Protein AF-A0A497QNX0-F1 (afdb_monomer_lite)

Structure (mmCIF, N/CA/C/O backbone):
data_AF-A0A497QNX0-F1
#
_entry.id   AF-A0A497QNX0-F1
#
loop_
_atom_site.group_PDB
_atom_site.id
_atom_site.type_symbol
_atom_site.label_atom_id
_atom_site.label_alt_id
_atom_site.label_comp_id
_atom_site.label_asym_id
_atom_site.label_entity_id
_atom_site.label_seq_id
_atom_site.pdbx_PDB_ins_code
_atom_site.Cartn_x
_atom_site.Cartn_y
_atom_site.Cartn_z
_atom_site.occupancy
_atom_site.B_iso_or_equiv
_atom_site.auth_seq_id
_atom_site.auth_comp_id
_atom_site.auth_asym_id
_atom_site.auth_atom_id
_atom_site.pdbx_PDB_model_num
ATOM 1 N N . MET A 1 1 ? -17.143 20.396 -2.659 1.00 35.12 1 MET A N 1
ATOM 2 C CA . MET A 1 1 ? -16.815 19.750 -3.954 1.00 35.12 1 MET A CA 1
ATOM 3 C C . MET A 1 1 ? -15.924 18.538 -3.700 1.00 35.12 1 MET A C 1
ATOM 5 O O . MET A 1 1 ? -14.771 18.716 -3.325 1.00 35.12 1 MET A O 1
ATOM 9 N N . GLN A 1 2 ? -16.443 17.313 -3.842 1.00 30.77 2 GLN A N 1
ATOM 10 C CA . GLN A 1 2 ? -15.620 16.098 -3.787 1.00 30.77 2 GLN A CA 1
ATOM 11 C C . GLN A 1 2 ? -14.741 16.042 -5.042 1.00 30.77 2 GLN A C 1
ATOM 13 O O . GLN A 1 2 ? -15.253 15.947 -6.158 1.00 30.77 2 GLN A O 1
A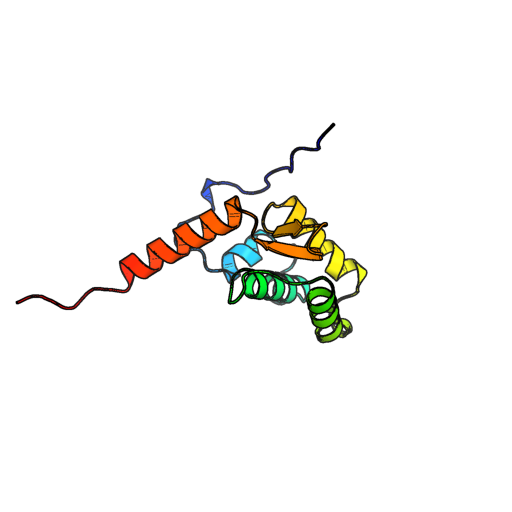TOM 18 N N . LYS A 1 3 ? -13.417 16.128 -4.876 1.00 32.00 3 LYS A N 1
ATOM 19 C CA . LYS A 1 3 ? -12.472 15.845 -5.962 1.00 32.00 3 LYS A CA 1
ATOM 20 C C . LYS A 1 3 ? -12.626 14.368 -6.323 1.00 32.00 3 LYS A C 1
ATOM 22 O O . LYS A 1 3 ? -12.179 13.509 -5.569 1.00 32.00 3 LYS A O 1
ATOM 27 N N . LYS A 1 4 ? -13.277 14.074 -7.455 1.00 34.53 4 LYS A N 1
ATOM 28 C CA . LYS A 1 4 ? -13.247 12.735 -8.055 1.00 34.53 4 LYS A CA 1
ATOM 29 C C . LYS A 1 4 ? -11.778 12.353 -8.233 1.00 34.53 4 LYS A C 1
ATOM 31 O O . LYS A 1 4 ? -11.032 13.078 -8.891 1.00 34.53 4 LYS A O 1
ATOM 36 N N . ALA A 1 5 ? -11.367 11.255 -7.604 1.00 35.53 5 ALA A N 1
ATOM 37 C CA . ALA A 1 5 ? -10.057 10.667 -7.823 1.00 35.53 5 ALA A CA 1
ATOM 38 C C . ALA A 1 5 ? -9.871 10.468 -9.332 1.00 35.53 5 ALA A C 1
ATOM 40 O O . ALA A 1 5 ? -10.702 9.835 -9.987 1.00 35.53 5 ALA A O 1
ATOM 41 N N . LYS A 1 6 ? -8.822 11.067 -9.903 1.00 36.31 6 LYS A N 1
ATOM 42 C CA . LYS A 1 6 ? -8.461 10.836 -11.299 1.00 36.31 6 LYS A CA 1
ATOM 43 C C . LYS A 1 6 ? -7.980 9.392 -11.360 1.00 36.31 6 LYS A C 1
ATOM 45 O O . LYS A 1 6 ? -6.893 9.089 -10.883 1.00 36.31 6 LYS A O 1
ATOM 50 N N . ILE A 1 7 ? -8.820 8.492 -11.857 1.00 39.56 7 ILE A N 1
ATOM 51 C CA . ILE A 1 7 ? -8.434 7.102 -12.096 1.00 39.56 7 ILE A CA 1
ATOM 52 C C . ILE A 1 7 ? -7.356 7.152 -13.188 1.00 39.56 7 ILE A C 1
ATOM 54 O O . ILE A 1 7 ? -7.647 7.467 -14.335 1.00 39.56 7 ILE A O 1
ATOM 58 N N . VAL A 1 8 ? -6.092 6.932 -12.807 1.00 39.62 8 VAL A N 1
ATOM 59 C CA . VAL A 1 8 ? -4.916 6.937 -13.710 1.00 39.62 8 VAL A CA 1
ATOM 60 C C . VAL A 1 8 ? -4.698 5.552 -14.347 1.00 39.62 8 VAL A C 1
ATOM 62 O O . VAL A 1 8 ? -3.671 5.294 -14.960 1.00 39.62 8 VAL A O 1
ATOM 65 N N . PHE A 1 9 ? -5.650 4.630 -14.210 1.00 40.91 9 PHE A N 1
ATOM 66 C CA . PHE A 1 9 ? -5.528 3.289 -14.777 1.00 40.91 9 PHE A CA 1
ATOM 67 C C . PHE A 1 9 ? -6.125 3.260 -16.178 1.00 40.91 9 PHE A C 1
ATOM 69 O O . PHE A 1 9 ? -7.329 3.451 -16.339 1.00 40.91 9 PHE A O 1
ATOM 76 N N . GLN A 1 10 ? -5.285 3.005 -17.183 1.00 39.47 10 GLN A N 1
ATOM 77 C CA . GLN A 1 10 ? -5.762 2.505 -18.469 1.00 39.47 10 GLN A CA 1
ATOM 78 C C . GLN A 1 10 ? -6.343 1.115 -18.204 1.00 39.47 10 GLN A C 1
ATOM 80 O O . GLN A 1 10 ? -5.605 0.180 -17.899 1.00 39.47 10 GLN A O 1
ATOM 85 N N . TYR A 1 11 ? -7.670 1.012 -18.231 1.00 39.31 11 TYR A N 1
ATOM 86 C CA . TYR A 1 11 ? -8.411 -0.221 -17.950 1.00 39.31 11 TYR A CA 1
ATOM 87 C C . TYR A 1 11 ? -7.908 -1.394 -18.815 1.00 39.31 11 TYR A C 1
ATOM 89 O O . TYR A 1 11 ? -7.809 -2.518 -18.333 1.00 39.31 11 TYR A O 1
ATOM 97 N N . ASP A 1 12 ? -7.462 -1.089 -20.036 1.00 38.91 12 ASP A N 1
ATOM 98 C CA . ASP A 1 12 ? -6.959 -2.044 -21.030 1.00 38.91 12 ASP A CA 1
ATOM 99 C C . ASP A 1 12 ? -5.600 -2.676 -20.672 1.00 38.91 12 ASP A C 1
ATOM 101 O O . ASP A 1 12 ? -5.226 -3.707 -21.229 1.00 38.91 12 ASP A O 1
ATOM 105 N N . ALA A 1 13 ? -4.851 -2.090 -19.730 1.00 40.91 13 ALA A N 1
ATOM 106 C CA . ALA A 1 13 ? -3.569 -2.627 -19.270 1.00 40.91 13 ALA A CA 1
ATOM 107 C C . ALA A 1 13 ? -3.722 -3.674 -18.151 1.00 40.91 13 ALA A C 1
ATOM 109 O O . ALA A 1 13 ? -2.748 -4.339 -17.800 1.00 40.91 13 ALA A O 1
ATOM 110 N N . ILE A 1 14 ? -4.920 -3.825 -17.575 1.00 42.56 14 ILE A N 1
ATOM 111 C CA . ILE A 1 14 ? -5.180 -4.745 -16.465 1.00 42.56 14 ILE A CA 1
ATOM 112 C C . ILE A 1 14 ? -5.628 -6.089 -17.036 1.00 42.56 14 ILE A C 1
ATOM 114 O O . ILE A 1 14 ? -6.815 -6.338 -17.242 1.00 42.56 14 ILE A O 1
ATOM 118 N N . ARG A 1 15 ? -4.660 -6.968 -17.291 1.00 46.75 15 ARG A N 1
ATOM 119 C CA . ARG A 1 15 ? -4.930 -8.371 -17.617 1.00 46.75 15 ARG A CA 1
ATOM 120 C C . ARG A 1 15 ? -5.213 -9.171 -16.348 1.00 46.75 15 ARG A C 1
ATOM 122 O O . ARG A 1 15 ? -4.785 -8.790 -15.257 1.00 46.75 15 ARG A O 1
ATOM 129 N N . SER A 1 16 ? -5.947 -10.275 -16.492 1.00 44.12 16 SER A N 1
ATOM 130 C CA . SER A 1 16 ? -6.382 -11.120 -15.375 1.00 44.12 16 SER A CA 1
ATOM 131 C C . SER A 1 16 ? -5.244 -11.894 -14.676 1.00 44.12 16 SER A C 1
ATOM 133 O O . SER A 1 16 ? -5.496 -12.626 -13.723 1.00 44.12 16 SER A O 1
ATOM 135 N N . ASP A 1 17 ? -4.007 -11.748 -15.145 1.00 52.31 17 ASP A N 1
ATOM 136 C CA . ASP A 1 17 ? -2.807 -12.480 -14.736 1.00 52.31 17 ASP A CA 1
ATOM 137 C C . ASP A 1 17 ? -1.724 -11.591 -14.096 1.00 52.31 17 ASP A C 1
ATOM 139 O O . ASP A 1 17 ? -0.647 -12.088 -13.766 1.00 52.31 17 ASP A O 1
ATOM 143 N N . LEU A 1 18 ? -1.994 -10.295 -13.882 1.00 54.66 18 LEU A N 1
ATOM 144 C CA . LEU A 1 18 ? -0.992 -9.385 -13.327 1.00 54.66 18 LEU A CA 1
ATOM 145 C C . LEU A 1 18 ? -0.618 -9.756 -11.889 1.00 54.66 18 LEU A C 1
ATOM 147 O O . LEU A 1 18 ? -1.433 -9.689 -10.960 1.00 54.66 18 LEU A O 1
ATOM 151 N N . LYS A 1 19 ? 0.663 -10.064 -11.689 1.00 69.75 19 LYS A N 1
ATOM 152 C CA . LYS A 1 19 ? 1.258 -10.271 -10.370 1.00 69.75 19 LYS A CA 1
ATOM 153 C C . LYS A 1 19 ? 1.326 -8.948 -9.608 1.00 69.75 19 LYS A C 1
ATOM 155 O O . LYS A 1 19 ? 1.369 -7.864 -10.193 1.00 69.75 19 LYS A O 1
ATOM 160 N N . LEU A 1 20 ? 1.378 -9.018 -8.278 1.00 72.81 20 LEU A N 1
ATOM 161 C CA . LEU A 1 20 ? 1.443 -7.824 -7.429 1.00 72.81 20 LEU A CA 1
ATOM 162 C C . LEU A 1 20 ? 2.639 -6.926 -7.792 1.00 72.81 20 LEU A C 1
ATOM 164 O O . LEU A 1 20 ? 2.527 -5.706 -7.775 1.00 72.81 20 LEU A O 1
ATOM 168 N N . GLU A 1 21 ? 3.766 -7.527 -8.159 1.00 73.31 21 GLU A N 1
ATOM 169 C CA . GLU A 1 21 ? 4.972 -6.863 -8.650 1.00 73.31 21 GLU A CA 1
ATOM 170 C C . GLU A 1 21 ? 4.699 -6.029 -9.915 1.00 73.31 21 GLU A C 1
ATOM 172 O O . GLU A 1 21 ? 5.191 -4.910 -10.052 1.00 73.31 21 GLU A O 1
ATOM 177 N N . GLU A 1 22 ? 3.876 -6.540 -10.828 1.00 69.31 22 GLU A N 1
ATOM 178 C CA . GLU A 1 22 ? 3.517 -5.859 -12.073 1.00 69.31 22 GLU A CA 1
ATOM 179 C C . GLU A 1 22 ? 2.535 -4.718 -11.811 1.00 69.31 22 GLU A C 1
ATOM 181 O O . GLU A 1 22 ? 2.707 -3.625 -12.345 1.00 69.31 22 GLU A O 1
ATOM 186 N N . ILE A 1 23 ? 1.577 -4.921 -10.900 1.00 72.44 23 ILE A N 1
ATOM 187 C CA . ILE A 1 23 ? 0.695 -3.849 -10.418 1.00 72.44 23 ILE A CA 1
ATOM 188 C C . ILE A 1 23 ? 1.527 -2.725 -9.794 1.00 72.44 23 ILE A C 1
ATOM 190 O O . ILE A 1 23 ? 1.290 -1.557 -10.093 1.00 72.44 23 ILE A O 1
ATOM 194 N N . VAL A 1 24 ? 2.511 -3.062 -8.951 1.00 75.75 24 VAL A N 1
ATOM 195 C CA . VAL A 1 24 ? 3.396 -2.079 -8.311 1.00 75.75 24 VAL A CA 1
ATOM 196 C C . VAL A 1 24 ? 4.213 -1.326 -9.357 1.00 75.75 24 VAL A C 1
ATOM 198 O O . VAL A 1 24 ? 4.258 -0.099 -9.295 1.00 75.75 24 VAL A O 1
ATOM 201 N N . ALA A 1 25 ? 4.777 -2.024 -10.347 1.00 72.50 25 ALA A N 1
ATOM 202 C CA . ALA A 1 25 ? 5.553 -1.409 -11.425 1.00 72.50 25 ALA A CA 1
ATOM 203 C C . ALA A 1 25 ? 4.753 -0.365 -12.226 1.00 72.50 25 ALA A C 1
ATOM 205 O O . ALA A 1 25 ? 5.334 0.593 -12.726 1.00 72.50 25 ALA A O 1
ATOM 206 N N . LEU A 1 26 ? 3.427 -0.515 -12.318 1.00 68.62 26 LEU A N 1
ATOM 207 C CA . LEU A 1 26 ? 2.542 0.434 -13.004 1.00 68.62 26 LEU A CA 1
ATOM 208 C C . LEU A 1 26 ? 2.196 1.680 -12.166 1.00 68.62 26 LEU A C 1
ATOM 210 O O . LEU A 1 26 ? 1.738 2.687 -12.711 1.00 68.62 26 LEU A O 1
ATOM 214 N N . ILE A 1 27 ? 2.359 1.631 -10.839 1.00 69.44 27 ILE A N 1
ATOM 215 C CA . ILE A 1 27 ? 1.894 2.693 -9.925 1.00 69.44 27 ILE A CA 1
ATOM 216 C C . ILE A 1 27 ? 3.011 3.410 -9.173 1.00 69.44 27 ILE A C 1
ATOM 218 O O . ILE A 1 27 ? 2.807 4.560 -8.763 1.00 69.44 27 ILE A O 1
ATOM 222 N N . SER A 1 28 ? 4.154 2.756 -8.964 1.00 70.50 28 SER A N 1
ATOM 223 C CA . SER A 1 28 ? 5.336 3.373 -8.371 1.00 70.50 28 SER A CA 1
ATOM 224 C C . SER A 1 28 ? 5.975 4.329 -9.371 1.00 70.50 28 SER A C 1
ATOM 226 O O . SER A 1 28 ? 6.025 4.041 -10.562 1.00 70.50 28 SER A O 1
ATOM 228 N N . THR A 1 29 ? 6.495 5.464 -8.902 1.00 66.31 29 THR A N 1
ATOM 229 C CA . THR A 1 29 ? 7.190 6.414 -9.790 1.00 66.31 29 THR A CA 1
ATOM 230 C C . THR A 1 29 ? 8.672 6.090 -9.979 1.00 66.31 29 THR A C 1
ATOM 232 O O . THR A 1 29 ? 9.351 6.813 -10.698 1.00 66.31 29 THR A O 1
ATOM 235 N N . GLY A 1 30 ? 9.184 5.050 -9.315 1.00 65.00 30 GLY A N 1
ATOM 236 C CA . GLY A 1 30 ? 10.569 4.592 -9.425 1.00 65.00 30 GLY A CA 1
ATOM 237 C C . GLY A 1 30 ? 10.695 3.252 -10.146 1.00 65.00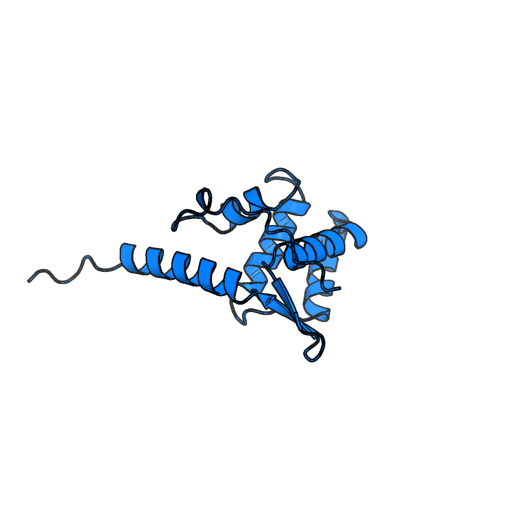 30 GLY A C 1
ATOM 238 O O . GLY A 1 30 ? 9.702 2.556 -10.365 1.00 65.00 30 GLY A O 1
ATOM 239 N N . ASP A 1 31 ? 11.932 2.889 -10.488 1.00 77.00 31 ASP A N 1
ATOM 240 C CA . ASP A 1 31 ? 12.259 1.568 -11.029 1.00 77.00 31 ASP A CA 1
ATOM 241 C C . ASP A 1 31 ? 12.053 0.449 -9.986 1.00 77.00 31 ASP A C 1
ATOM 243 O O . ASP A 1 31 ? 11.824 0.705 -8.797 1.00 77.00 31 ASP A O 1
ATOM 247 N N . ARG A 1 32 ? 12.166 -0.812 -10.425 1.00 77.50 32 ARG A N 1
ATOM 248 C CA . ARG A 1 32 ? 11.985 -1.999 -9.567 1.00 77.50 32 ARG A CA 1
ATOM 249 C C . ARG A 1 32 ? 13.009 -2.120 -8.429 1.00 77.50 32 ARG A C 1
ATOM 251 O O . ARG A 1 32 ? 12.766 -2.871 -7.489 1.00 77.50 32 ARG A O 1
ATOM 258 N N . ASN A 1 33 ? 14.120 -1.389 -8.498 1.00 80.38 33 ASN A N 1
ATOM 259 C CA . ASN A 1 33 ? 15.179 -1.389 -7.488 1.00 80.38 33 ASN A CA 1
ATOM 260 C C . ASN A 1 33 ? 15.044 -0.214 -6.507 1.00 80.38 33 ASN A C 1
ATOM 262 O O . ASN A 1 33 ? 15.757 -0.151 -5.505 1.00 80.38 33 ASN A O 1
ATOM 266 N N . SER A 1 34 ? 14.127 0.717 -6.769 1.00 84.00 34 SER A N 1
ATOM 267 C CA . SER A 1 34 ? 13.935 1.890 -5.932 1.00 84.00 34 SER A CA 1
ATOM 268 C C . SER A 1 34 ? 13.335 1.524 -4.565 1.00 84.00 34 SER A C 1
ATOM 270 O O . SER A 1 34 ? 12.430 0.683 -4.477 1.00 84.00 34 SER A O 1
ATOM 272 N N . PRO A 1 35 ? 13.744 2.214 -3.480 1.00 84.44 35 PRO A N 1
ATOM 273 C CA . PRO A 1 35 ? 13.110 2.064 -2.170 1.00 84.44 35 PRO A CA 1
ATOM 274 C C . PRO A 1 35 ? 11.596 2.289 -2.223 1.00 84.44 35 PRO A C 1
ATOM 276 O O . PRO A 1 35 ? 10.836 1.639 -1.509 1.00 84.44 35 PRO A O 1
ATOM 279 N N . GLU A 1 36 ? 11.145 3.186 -3.104 1.00 82.25 36 GLU A N 1
ATOM 280 C CA . GLU A 1 36 ? 9.729 3.451 -3.327 1.00 82.25 36 GLU A CA 1
ATOM 281 C C . GLU A 1 36 ? 8.979 2.230 -3.870 1.00 82.25 36 GLU A C 1
ATOM 283 O O . GLU A 1 36 ? 7.902 1.912 -3.356 1.00 82.25 36 GLU A O 1
ATOM 288 N N . TYR A 1 37 ? 9.526 1.543 -4.877 1.00 86.62 37 TYR A N 1
ATOM 289 C CA . TYR A 1 37 ? 8.933 0.319 -5.413 1.00 86.62 37 TYR A CA 1
ATOM 290 C C . TYR A 1 37 ? 8.834 -0.750 -4.323 1.00 86.62 37 TYR A C 1
ATOM 292 O O . TYR A 1 37 ? 7.743 -1.264 -4.058 1.00 86.62 37 TYR A O 1
ATOM 300 N N . GLY A 1 38 ? 9.946 -1.015 -3.627 1.00 86.12 38 GLY A N 1
ATOM 301 C CA . GLY A 1 38 ? 9.998 -2.010 -2.555 1.00 86.12 38 GLY A CA 1
ATOM 302 C C . GLY A 1 38 ? 8.968 -1.734 -1.457 1.00 86.12 38 GLY A C 1
ATOM 303 O O . GLY A 1 38 ? 8.207 -2.620 -1.069 1.00 86.12 38 GLY A O 1
ATOM 304 N N . LEU A 1 39 ? 8.858 -0.482 -1.012 1.00 87.94 39 LEU A N 1
ATOM 305 C CA . LEU A 1 39 ? 7.888 -0.082 0.008 1.00 87.94 39 LEU A CA 1
ATOM 306 C C . LEU A 1 39 ? 6.442 -0.146 -0.469 1.00 87.94 39 LEU A C 1
ATOM 308 O O . LEU A 1 39 ? 5.573 -0.584 0.285 1.00 87.94 39 LEU A O 1
ATOM 312 N N . THR A 1 40 ? 6.179 0.265 -1.707 1.00 86.00 40 THR A N 1
ATOM 313 C CA . THR A 1 40 ? 4.844 0.167 -2.308 1.00 86.00 40 THR A CA 1
ATOM 314 C C . THR A 1 40 ? 4.399 -1.292 -2.355 1.00 86.00 40 THR A C 1
ATOM 316 O O . THR A 1 40 ? 3.295 -1.615 -1.912 1.00 86.00 40 THR A O 1
ATOM 319 N N . TYR A 1 41 ? 5.291 -2.188 -2.783 1.00 87.50 41 TYR A N 1
ATOM 320 C CA . TYR A 1 41 ? 5.057 -3.627 -2.769 1.00 87.50 41 TYR A CA 1
ATOM 321 C C . TYR A 1 41 ? 4.817 -4.164 -1.356 1.00 87.50 41 TYR A C 1
ATOM 323 O O . TYR A 1 41 ? 3.834 -4.867 -1.134 1.00 87.50 41 TYR A O 1
ATOM 331 N N . MET A 1 42 ? 5.649 -3.803 -0.375 1.00 87.69 42 MET A N 1
ATOM 332 C CA . MET A 1 42 ? 5.480 -4.253 1.012 1.00 87.69 42 MET A CA 1
ATOM 333 C C . MET A 1 42 ? 4.148 -3.806 1.622 1.00 87.69 42 MET A C 1
ATOM 335 O O . MET A 1 42 ? 3.497 -4.601 2.302 1.00 87.69 42 MET A O 1
ATOM 339 N N . ILE A 1 43 ? 3.739 -2.553 1.389 1.00 88.00 43 ILE A N 1
ATOM 340 C CA . ILE A 1 43 ? 2.456 -2.021 1.869 1.00 88.00 43 ILE A CA 1
ATOM 341 C C . ILE A 1 43 ? 1.315 -2.820 1.248 1.00 88.00 43 ILE A C 1
ATOM 343 O O . ILE A 1 43 ? 0.492 -3.363 1.985 1.00 88.00 43 ILE A O 1
ATOM 347 N N . LEU A 1 44 ? 1.290 -2.932 -0.084 1.00 83.81 44 LEU A N 1
ATOM 348 C CA . LEU A 1 44 ? 0.222 -3.642 -0.780 1.00 83.81 44 LEU A CA 1
ATOM 349 C C . LEU A 1 44 ? 0.185 -5.118 -0.389 1.00 83.81 44 LEU A C 1
ATOM 351 O O . LEU A 1 44 ? -0.872 -5.607 -0.012 1.00 83.81 44 LEU A O 1
ATOM 355 N N . LYS A 1 45 ? 1.330 -5.804 -0.346 1.00 84.56 45 LYS A N 1
ATOM 356 C CA . LYS A 1 45 ? 1.415 -7.200 0.100 1.00 84.56 45 LYS A CA 1
ATOM 357 C C . LYS A 1 45 ? 0.823 -7.376 1.494 1.00 84.56 45 LYS A C 1
ATOM 359 O O . LYS A 1 45 ? 0.099 -8.336 1.733 1.00 84.56 45 LYS A O 1
ATOM 364 N N . LYS A 1 46 ? 1.098 -6.459 2.425 1.00 83.12 46 LYS A N 1
ATOM 365 C CA . LYS A 1 46 ? 0.648 -6.572 3.820 1.00 83.12 46 LYS A CA 1
ATOM 366 C C . LYS A 1 46 ? -0.849 -6.316 4.002 1.00 83.12 46 LYS A C 1
ATOM 368 O O . LYS A 1 46 ? -1.452 -6.922 4.878 1.00 83.12 46 LYS A O 1
ATOM 373 N N . ILE A 1 47 ? -1.450 -5.456 3.184 1.00 80.31 47 ILE A N 1
ATOM 374 C CA . ILE A 1 47 ? -2.896 -5.191 3.230 1.00 80.31 47 ILE A CA 1
ATOM 375 C C . ILE A 1 47 ? -3.705 -6.140 2.339 1.00 80.31 47 ILE A C 1
ATOM 377 O O . ILE A 1 47 ? -4.915 -6.214 2.506 1.00 80.31 47 ILE A O 1
ATOM 381 N N . THR A 1 48 ? -3.084 -6.848 1.393 1.00 72.62 48 THR A N 1
ATOM 382 C CA . THR A 1 48 ? -3.769 -7.843 0.549 1.00 72.62 48 THR A CA 1
ATOM 383 C C . THR A 1 48 ? -3.608 -9.270 1.073 1.00 72.62 48 THR A C 1
ATOM 385 O O . THR A 1 48 ? -4.398 -10.138 0.707 1.00 72.62 48 THR A O 1
ATOM 388 N N . SER A 1 49 ? -2.652 -9.512 1.977 1.00 70.25 49 SER A N 1
ATOM 389 C CA . SER A 1 49 ? -2.460 -10.799 2.657 1.00 70.25 49 SER A CA 1
ATOM 390 C C . SER A 1 49 ? -2.924 -10.783 4.119 1.00 70.25 49 SER A C 1
ATOM 392 O O . SER A 1 49 ? -3.044 -9.739 4.764 1.00 70.25 49 SER A O 1
ATOM 394 N N . GLY A 1 50 ? -3.212 -11.969 4.660 1.00 69.88 50 GLY A N 1
ATOM 395 C CA . GLY A 1 50 ? -3.595 -12.151 6.061 1.00 69.88 50 GLY A CA 1
ATOM 396 C C . GLY A 1 50 ? -4.883 -11.413 6.441 1.00 69.88 50 GLY A C 1
ATOM 397 O O . GLY A 1 50 ? -5.921 -11.606 5.817 1.00 69.88 50 GLY A O 1
ATOM 398 N N . LYS A 1 51 ? -4.815 -10.564 7.479 1.00 65.75 51 LYS A N 1
ATOM 399 C CA . LYS A 1 51 ? -5.973 -9.840 8.047 1.00 65.75 51 LYS A CA 1
ATOM 400 C C . LYS A 1 51 ? -6.539 -8.734 7.144 1.00 65.75 51 LYS A C 1
ATOM 402 O O . LYS A 1 51 ? -7.549 -8.140 7.499 1.00 65.75 51 LYS A O 1
ATOM 407 N N . ARG A 1 52 ? -5.905 -8.459 5.999 1.00 79.00 52 ARG A N 1
ATOM 408 C CA . ARG A 1 52 ? -6.330 -7.469 4.997 1.00 79.00 52 ARG A CA 1
ATOM 409 C C . ARG A 1 52 ? -6.488 -6.029 5.511 1.00 79.00 52 ARG A C 1
ATOM 411 O O . ARG A 1 52 ? -7.321 -5.271 5.025 1.00 79.00 52 ARG A O 1
ATOM 418 N N . PHE A 1 53 ? -5.673 -5.634 6.488 1.00 84.56 53 PHE A N 1
ATOM 419 C CA . PHE A 1 53 ? -5.554 -4.245 6.934 1.00 84.56 53 PHE A CA 1
ATOM 420 C C . PHE A 1 53 ? -4.208 -3.983 7.623 1.00 84.56 53 PHE A C 1
ATOM 422 O O . PHE A 1 53 ? -3.514 -4.906 8.051 1.00 84.56 53 PHE A O 1
ATOM 429 N N . MET A 1 54 ? -3.865 -2.705 7.783 1.00 91.19 54 MET A N 1
ATOM 430 C CA . MET A 1 54 ? -2.765 -2.215 8.612 1.00 91.19 54 MET A CA 1
ATOM 431 C C . MET A 1 54 ? -3.244 -1.085 9.522 1.00 91.19 54 MET A C 1
ATOM 433 O O . MET A 1 54 ? -3.836 -0.120 9.050 1.00 91.19 54 MET A O 1
ATOM 437 N N . THR A 1 55 ? -2.954 -1.156 10.817 1.00 92.69 55 THR A N 1
ATOM 438 C CA . THR A 1 55 ? -3.230 -0.042 11.743 1.00 92.69 55 THR A CA 1
ATOM 439 C C . THR A 1 55 ? -2.220 1.095 11.569 1.00 92.69 55 THR A C 1
ATOM 441 O O . THR A 1 55 ? -1.104 0.870 11.092 1.00 92.69 55 THR A O 1
ATOM 444 N N . LYS A 1 56 ? -2.543 2.309 12.041 1.00 90.56 56 LYS A N 1
ATOM 445 C CA . LYS A 1 56 ? -1.575 3.426 12.141 1.00 90.56 56 LYS A CA 1
ATOM 446 C C . LYS A 1 56 ? -0.238 3.011 12.773 1.00 90.56 56 LYS A C 1
ATOM 448 O O . LYS A 1 56 ? 0.821 3.378 12.262 1.00 90.56 56 LYS A O 1
ATOM 453 N N . ARG A 1 57 ? -0.279 2.215 13.849 1.00 91.88 57 ARG A N 1
ATOM 454 C CA . ARG A 1 57 ? 0.922 1.692 14.519 1.00 91.88 57 ARG A CA 1
ATOM 455 C C . ARG A 1 57 ? 1.733 0.784 13.594 1.00 91.88 57 ARG A C 1
ATOM 457 O O . ARG A 1 57 ? 2.931 0.991 13.449 1.00 91.88 57 ARG A O 1
ATOM 464 N N . GLN A 1 58 ? 1.093 -0.172 12.923 1.00 91.88 58 GLN A N 1
ATOM 465 C CA . GLN A 1 58 ? 1.777 -1.084 11.996 1.00 91.88 58 GLN A CA 1
ATOM 466 C C . GLN A 1 58 ? 2.360 -0.359 10.778 1.00 91.88 58 GLN A C 1
ATOM 468 O O . GLN A 1 58 ? 3.408 -0.755 10.265 1.00 91.88 58 GLN A O 1
ATOM 473 N N . THR A 1 59 ? 1.696 0.703 10.324 1.00 91.19 59 THR A N 1
ATOM 474 C CA . THR A 1 59 ? 2.194 1.619 9.294 1.00 91.19 59 THR A CA 1
ATOM 475 C C . THR A 1 59 ? 3.474 2.317 9.755 1.00 91.19 59 THR A C 1
ATOM 477 O O . THR A 1 59 ? 4.478 2.316 9.046 1.00 91.19 59 THR A O 1
ATOM 480 N N . TYR A 1 60 ? 3.484 2.850 10.976 1.00 90.94 60 TYR A N 1
ATOM 481 C CA . TYR A 1 60 ? 4.674 3.477 11.548 1.00 90.94 60 TYR A CA 1
ATOM 482 C C . TYR A 1 60 ? 5.822 2.484 11.790 1.00 90.94 60 TYR A C 1
ATOM 484 O O . TYR A 1 60 ? 6.968 2.785 11.470 1.00 90.94 60 TYR A O 1
ATOM 492 N N . GLU A 1 61 ? 5.527 1.284 12.291 1.00 93.44 61 GLU A N 1
ATOM 493 C CA . GLU A 1 61 ? 6.515 0.209 12.453 1.00 93.44 61 GLU A CA 1
ATOM 494 C C . GLU A 1 61 ? 7.141 -0.187 11.109 1.00 93.44 61 GLU A C 1
ATOM 496 O O . GLU A 1 61 ? 8.349 -0.404 11.025 1.00 93.44 61 GLU A O 1
ATOM 501 N N . LEU A 1 62 ? 6.339 -0.252 10.039 1.00 91.62 62 LEU A N 1
ATOM 502 C CA . LEU A 1 62 ? 6.840 -0.534 8.696 1.00 91.62 62 LEU A CA 1
ATOM 503 C C . LEU A 1 62 ? 7.757 0.585 8.185 1.00 91.62 62 LEU A C 1
ATOM 505 O O . LEU A 1 62 ? 8.799 0.285 7.605 1.00 91.62 62 LEU A O 1
ATOM 509 N N . TYR A 1 63 ? 7.409 1.850 8.434 1.00 92.12 63 TYR A N 1
ATOM 510 C CA . TYR A 1 63 ? 8.303 2.976 8.160 1.00 92.12 63 TYR A CA 1
ATOM 511 C C . TYR A 1 63 ? 9.617 2.848 8.941 1.00 92.12 63 TYR A C 1
ATOM 513 O O . TYR A 1 63 ? 10.685 2.953 8.347 1.00 92.12 63 TYR A O 1
ATOM 521 N N . MET A 1 64 ? 9.558 2.565 10.245 1.00 93.25 64 MET A N 1
ATOM 522 C CA . MET A 1 64 ? 10.757 2.475 11.083 1.00 93.25 64 MET A CA 1
ATOM 523 C C . MET A 1 64 ? 11.736 1.401 10.613 1.00 93.25 64 MET A C 1
ATOM 525 O O . MET A 1 64 ? 12.940 1.639 10.634 1.00 93.25 64 MET A O 1
ATOM 529 N N . LYS A 1 65 ? 11.232 0.274 10.100 1.00 92.69 65 LYS A N 1
ATOM 530 C CA . LYS A 1 65 ? 12.056 -0.785 9.495 1.00 92.69 65 LYS A CA 1
ATOM 531 C C . LYS A 1 65 ? 12.765 -0.371 8.201 1.00 92.69 65 LYS A C 1
ATOM 533 O O . LYS A 1 65 ? 13.697 -1.048 7.800 1.00 92.69 65 LYS A O 1
ATOM 538 N N . ASN A 1 66 ? 12.323 0.704 7.548 1.00 89.62 66 ASN A N 1
ATOM 539 C CA . ASN A 1 66 ? 12.837 1.158 6.251 1.00 89.62 66 ASN A CA 1
ATOM 540 C C . ASN A 1 66 ? 13.390 2.593 6.295 1.00 89.62 66 ASN A C 1
ATOM 542 O O . ASN A 1 66 ? 13.685 3.174 5.251 1.00 89.62 66 ASN A O 1
ATOM 546 N N . ARG A 1 67 ? 13.517 3.188 7.488 1.00 90.69 67 ARG A N 1
ATOM 547 C CA . ARG A 1 67 ? 13.853 4.611 7.675 1.00 90.69 67 ARG A CA 1
ATOM 548 C C . ARG A 1 67 ? 15.217 5.016 7.105 1.00 90.69 67 ARG A C 1
ATOM 550 O O . ARG A 1 67 ? 15.435 6.193 6.855 1.00 90.69 67 ARG A O 1
ATOM 557 N N . GLU A 1 68 ? 16.119 4.054 6.920 1.00 92.00 68 GLU A N 1
ATOM 558 C CA . GLU A 1 68 ? 17.451 4.261 6.333 1.00 92.00 68 GLU A CA 1
ATOM 559 C C . GLU A 1 68 ? 17.394 4.441 4.811 1.00 92.00 68 GLU A C 1
ATOM 561 O O . GLU A 1 68 ? 18.275 5.060 4.224 1.00 92.00 68 GLU A O 1
ATOM 566 N N . HIS A 1 69 ? 16.330 3.949 4.171 1.00 89.12 69 HIS A N 1
ATOM 567 C CA . HIS A 1 69 ? 16.164 3.974 2.716 1.00 89.12 69 HIS A CA 1
ATOM 568 C C . HIS A 1 69 ? 15.086 4.955 2.251 1.00 89.12 69 HIS A C 1
ATOM 570 O O . HIS A 1 69 ? 15.045 5.321 1.076 1.00 89.12 69 HIS A O 1
ATOM 576 N N . ILE A 1 70 ? 14.191 5.387 3.147 1.00 88.50 70 ILE A N 1
ATOM 577 C CA . ILE A 1 70 ? 13.136 6.344 2.821 1.00 88.50 70 ILE A CA 1
ATOM 578 C C . ILE A 1 70 ? 12.916 7.364 3.937 1.00 88.50 70 ILE A C 1
ATOM 580 O O . ILE A 1 70 ? 12.850 7.033 5.121 1.00 88.50 70 ILE A O 1
ATOM 584 N N . SER A 1 71 ? 12.691 8.620 3.550 1.00 91.81 71 SER A N 1
ATOM 585 C CA . SER A 1 71 ? 12.239 9.641 4.491 1.00 91.81 71 SER A CA 1
ATOM 586 C C . SER A 1 71 ? 10.784 9.409 4.912 1.00 91.81 71 SER A C 1
ATOM 588 O O . SER A 1 71 ? 9.954 8.912 4.141 1.00 91.81 71 SER A O 1
ATOM 590 N N . LYS A 1 72 ? 10.433 9.860 6.122 1.00 91.69 72 LYS A N 1
ATOM 591 C CA . LYS A 1 72 ? 9.047 9.843 6.618 1.00 91.69 72 LYS A CA 1
ATOM 592 C C . LYS A 1 72 ? 8.084 10.500 5.625 1.00 91.69 72 LYS A C 1
ATOM 594 O O . LYS A 1 72 ? 7.025 9.954 5.331 1.00 91.69 72 LYS A O 1
ATOM 599 N N . ALA A 1 73 ? 8.466 11.652 5.072 1.00 91.00 73 ALA A N 1
ATOM 600 C CA . ALA A 1 73 ? 7.646 12.394 4.117 1.00 91.00 73 ALA A CA 1
ATOM 601 C C . ALA A 1 73 ? 7.371 11.588 2.837 1.00 91.00 73 ALA A C 1
ATOM 603 O O . ALA A 1 73 ? 6.226 11.518 2.388 1.00 91.00 73 ALA A O 1
ATOM 604 N N . SER A 1 74 ? 8.396 10.941 2.274 1.00 88.56 74 SER A N 1
ATOM 605 C CA . SER A 1 74 ? 8.240 10.096 1.087 1.00 88.56 74 SER A CA 1
ATOM 606 C C . SER A 1 74 ? 7.370 8.869 1.374 1.00 88.56 74 SER A C 1
ATOM 608 O O . SER A 1 74 ? 6.507 8.539 0.563 1.00 88.56 74 SER A O 1
ATOM 610 N N . TYR A 1 75 ? 7.502 8.257 2.555 1.00 91.31 75 TYR A N 1
ATOM 611 C CA . TYR A 1 75 ? 6.650 7.142 2.976 1.00 91.31 75 TYR A CA 1
ATOM 612 C C . TYR A 1 75 ? 5.158 7.523 3.001 1.00 91.31 75 TYR A C 1
ATOM 614 O O . TYR A 1 75 ? 4.327 6.860 2.377 1.00 91.31 75 TYR A O 1
ATOM 622 N N . TYR A 1 76 ? 4.800 8.640 3.644 1.00 90.69 76 TYR A N 1
ATOM 623 C CA . TYR A 1 76 ? 3.405 9.102 3.655 1.00 90.69 76 TYR A CA 1
ATOM 624 C C . TYR A 1 76 ? 2.921 9.569 2.277 1.00 90.69 76 TYR A C 1
ATOM 626 O O . TYR A 1 76 ? 1.738 9.431 1.968 1.00 90.69 76 TYR A O 1
ATOM 634 N N . ARG A 1 77 ? 3.818 10.055 1.410 1.00 88.62 77 ARG A N 1
ATOM 635 C CA . ARG A 1 77 ? 3.487 10.359 0.010 1.00 88.62 77 ARG A CA 1
ATOM 636 C C . ARG A 1 77 ? 3.126 9.097 -0.778 1.00 88.62 77 ARG A C 1
ATOM 638 O O . ARG A 1 77 ? 2.232 9.155 -1.617 1.00 88.62 77 ARG A O 1
ATOM 645 N N . ILE A 1 78 ? 3.777 7.961 -0.516 1.00 87.31 78 ILE A N 1
ATOM 646 C CA . ILE A 1 78 ? 3.401 6.662 -1.103 1.00 87.31 78 ILE A CA 1
ATOM 647 C C . ILE A 1 78 ? 1.993 6.271 -0.650 1.00 87.31 78 ILE A C 1
ATOM 649 O O . ILE A 1 78 ? 1.136 6.033 -1.495 1.00 87.31 78 ILE A O 1
ATOM 653 N N . LEU A 1 79 ? 1.718 6.292 0.659 1.00 89.12 79 LEU A N 1
ATOM 654 C CA . LEU A 1 79 ? 0.381 5.981 1.184 1.00 89.12 79 LEU A CA 1
ATOM 655 C C . LEU A 1 79 ? -0.702 6.875 0.580 1.00 89.12 79 LEU A C 1
ATOM 657 O O . LEU A 1 79 ? -1.733 6.380 0.133 1.00 89.12 79 LEU A O 1
ATOM 661 N N . LYS A 1 80 ? -0.447 8.184 0.511 1.00 86.31 80 LYS A N 1
ATOM 662 C CA . LYS A 1 80 ? -1.374 9.138 -0.097 1.00 86.31 80 LYS A CA 1
ATOM 663 C C . LYS A 1 80 ? -1.651 8.798 -1.562 1.00 86.31 80 LYS A C 1
ATOM 665 O O . LYS A 1 80 ? -2.812 8.752 -1.952 1.00 86.31 80 LYS A O 1
ATOM 670 N N . ARG A 1 81 ? -0.616 8.490 -2.352 1.00 81.31 81 ARG A N 1
ATOM 671 C CA . ARG A 1 81 ? -0.777 8.074 -3.756 1.00 81.31 81 ARG A CA 1
ATOM 672 C C . ARG A 1 81 ? -1.598 6.797 -3.891 1.00 81.31 81 ARG A C 1
ATOM 674 O O . ARG A 1 81 ? -2.420 6.707 -4.795 1.00 81.31 81 ARG A O 1
ATOM 681 N N . LEU A 1 82 ? -1.402 5.823 -3.005 1.00 82.31 82 LEU A N 1
ATOM 682 C CA . LEU A 1 82 ? -2.194 4.593 -2.995 1.00 82.31 82 LEU A CA 1
ATOM 683 C C . LEU A 1 82 ? -3.677 4.867 -2.689 1.00 82.31 82 LEU A C 1
ATOM 685 O O . LEU A 1 82 ? -4.543 4.244 -3.302 1.00 82.31 82 LEU A O 1
ATOM 689 N N . ILE A 1 83 ? -3.973 5.819 -1.798 1.00 84.12 83 ILE A N 1
ATOM 690 C CA . ILE A 1 83 ? -5.347 6.266 -1.517 1.00 84.12 83 ILE A CA 1
ATOM 691 C C . ILE A 1 83 ? -5.941 6.980 -2.733 1.00 84.12 83 ILE A C 1
ATOM 693 O O . ILE A 1 83 ? -7.028 6.634 -3.187 1.00 84.12 83 ILE A O 1
ATOM 697 N N . GLU A 1 84 ? -5.213 7.945 -3.298 1.00 77.00 84 GLU A N 1
ATOM 698 C CA . GLU A 1 84 ? -5.648 8.719 -4.470 1.00 77.00 84 GLU A CA 1
ATOM 699 C C . GLU A 1 84 ? -5.899 7.828 -5.694 1.00 77.00 84 GLU A C 1
ATOM 701 O O . GLU A 1 84 ? -6.783 8.112 -6.498 1.00 77.00 84 GLU A O 1
ATOM 706 N N . ARG A 1 85 ? -5.152 6.726 -5.819 1.00 72.38 85 ARG A N 1
ATOM 707 C CA . ARG A 1 85 ? -5.316 5.716 -6.873 1.00 72.38 85 ARG A CA 1
ATOM 708 C C . ARG A 1 85 ? -6.419 4.695 -6.581 1.00 72.38 85 ARG A C 1
ATOM 710 O O . ARG A 1 85 ? -6.649 3.820 -7.407 1.00 72.38 85 ARG A O 1
ATOM 717 N N . GLY A 1 86 ? -7.090 4.777 -5.433 1.00 72.81 86 GLY A N 1
ATOM 718 C CA . GLY A 1 86 ? -8.147 3.838 -5.061 1.00 72.81 86 GLY A CA 1
ATOM 719 C C . GLY A 1 86 ? -7.637 2.418 -4.810 1.00 72.81 86 GLY A C 1
ATOM 720 O O . GLY A 1 86 ? -8.390 1.468 -4.985 1.00 72.81 86 GLY A O 1
ATOM 721 N N . MET A 1 87 ? -6.368 2.268 -4.423 1.00 77.62 87 MET A N 1
ATOM 722 C CA . MET A 1 87 ? -5.782 0.981 -4.032 1.00 77.62 87 MET A CA 1
ATOM 723 C C . MET A 1 87 ? -6.089 0.678 -2.570 1.00 77.62 87 MET A C 1
ATOM 725 O O . MET A 1 87 ? -6.428 -0.446 -2.202 1.00 77.62 87 MET A O 1
ATOM 729 N N . ILE A 1 88 ? -6.001 1.707 -1.727 1.00 84.00 88 ILE A N 1
ATOM 730 C CA . ILE A 1 88 ? -6.201 1.599 -0.284 1.00 84.00 88 ILE A CA 1
ATOM 731 C C . ILE A 1 88 ? -7.181 2.665 0.187 1.00 84.00 88 ILE A C 1
ATOM 733 O O . ILE A 1 88 ? -7.298 3.727 -0.417 1.00 84.00 88 ILE A O 1
ATOM 737 N N . VAL A 1 89 ? -7.857 2.403 1.295 1.00 86.25 89 VAL A N 1
ATOM 738 C CA . VAL A 1 89 ? -8.720 3.364 1.980 1.00 86.25 89 VAL A CA 1
ATOM 739 C C . VAL A 1 89 ? -8.253 3.447 3.419 1.00 86.25 89 VAL A C 1
ATOM 741 O O . VAL A 1 89 ? -7.913 2.429 4.022 1.00 86.25 89 VAL A O 1
ATOM 744 N N . TYR A 1 90 ? -8.225 4.657 3.962 1.00 90.25 90 TYR A N 1
ATOM 745 C CA . TYR A 1 90 ? -8.016 4.865 5.385 1.00 90.25 90 TYR A CA 1
ATOM 746 C C . TYR A 1 90 ? -9.382 5.013 6.066 1.00 90.25 90 TYR A C 1
ATOM 748 O O . TYR A 1 90 ? -10.133 5.931 5.749 1.00 90.25 90 TYR A O 1
ATOM 756 N N . ASN A 1 91 ? -9.716 4.081 6.959 1.00 87.81 91 ASN A N 1
ATOM 757 C CA . ASN A 1 91 ? -10.878 4.169 7.834 1.00 87.81 91 ASN A CA 1
ATOM 758 C C . ASN A 1 91 ? -10.478 4.971 9.078 1.00 87.81 91 ASN A C 1
ATOM 760 O O . ASN A 1 91 ? -9.689 4.495 9.896 1.00 87.81 91 ASN A O 1
ATOM 764 N N . GLU A 1 92 ? -11.010 6.187 9.203 1.00 87.88 92 GLU A N 1
ATOM 765 C CA . GLU A 1 92 ? -10.697 7.083 10.318 1.00 87.88 92 GLU A CA 1
ATOM 766 C C . GLU A 1 92 ? -11.246 6.580 11.656 1.00 87.88 92 GLU A C 1
ATOM 768 O O . GLU A 1 92 ? -10.575 6.750 12.669 1.00 87.88 92 GLU A O 1
ATOM 773 N N . GLN A 1 93 ? -12.410 5.920 11.657 1.00 87.69 93 GLN A N 1
ATOM 774 C CA . GLN A 1 93 ? -13.052 5.408 12.874 1.00 87.69 93 GLN A CA 1
ATOM 775 C C . GLN A 1 93 ? -12.261 4.250 13.486 1.00 87.69 93 GLN A C 1
ATOM 777 O O . GLN A 1 93 ? -12.114 4.164 14.700 1.00 87.69 93 GLN A O 1
ATOM 782 N N . GLU A 1 94 ? -11.733 3.363 12.642 1.00 88.06 94 GLU A N 1
ATOM 783 C CA . GLU A 1 94 ? -10.968 2.194 13.092 1.00 88.06 94 GLU A CA 1
ATOM 784 C C . GLU A 1 94 ? -9.449 2.405 13.089 1.00 88.06 94 GLU A C 1
ATOM 786 O O . GLU A 1 94 ? -8.700 1.521 13.506 1.00 88.06 94 GLU A O 1
ATOM 791 N N . GLU A 1 95 ? -8.988 3.542 12.571 1.00 91.56 95 GLU A N 1
ATOM 792 C CA . GLU A 1 95 ? -7.579 3.877 12.359 1.00 91.56 95 GLU A CA 1
ATOM 793 C C . GLU A 1 95 ? -6.785 2.844 11.540 1.00 91.56 95 GLU A C 1
ATOM 795 O O . GLU A 1 95 ? -5.615 2.529 11.820 1.00 91.56 95 GLU A O 1
ATOM 800 N N . LYS A 1 96 ? -7.419 2.319 10.487 1.00 91.88 96 LYS A N 1
ATOM 801 C CA . LYS A 1 96 ? -6.876 1.249 9.641 1.00 91.88 96 LYS A CA 1
ATOM 802 C C . LYS A 1 96 ? -6.793 1.652 8.178 1.00 91.88 96 LYS A C 1
ATOM 804 O O . LYS A 1 96 ? -7.704 2.253 7.623 1.00 91.88 96 LYS A O 1
ATOM 809 N N . TYR A 1 97 ? -5.712 1.236 7.536 1.00 89.38 97 TYR A N 1
ATOM 810 C CA . TYR A 1 97 ? -5.567 1.184 6.089 1.00 89.38 97 TYR A CA 1
ATOM 811 C C . TYR A 1 97 ? -6.010 -0.192 5.605 1.00 89.38 97 TYR A C 1
ATOM 813 O O . TYR A 1 97 ? -5.522 -1.201 6.110 1.00 89.38 97 TYR A O 1
ATOM 821 N N . GLN A 1 98 ? -6.893 -0.244 4.619 1.00 87.62 98 GLN A N 1
ATOM 822 C CA . GLN A 1 98 ? -7.423 -1.487 4.055 1.00 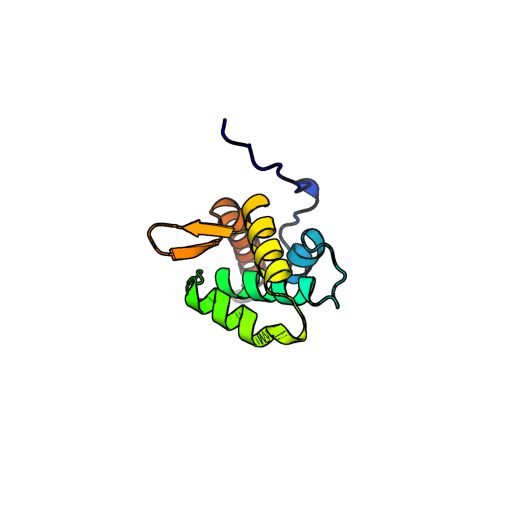87.62 98 GLN A CA 1
ATOM 823 C C . GL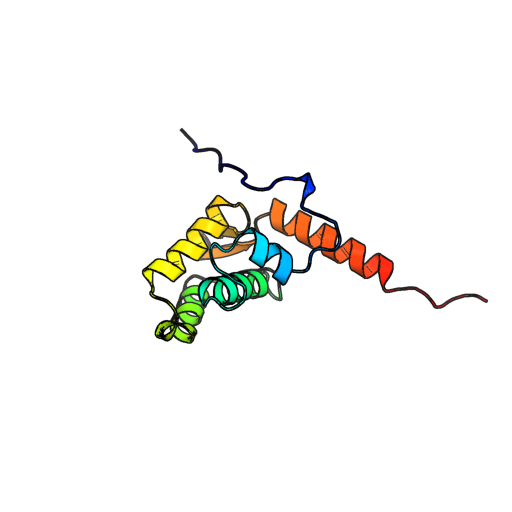N A 1 98 ? -7.490 -1.397 2.528 1.00 87.62 98 GLN A C 1
ATOM 825 O O . GLN A 1 98 ? -7.506 -0.283 1.998 1.00 87.62 98 GLN A O 1
ATOM 830 N N . PRO A 1 99 ? -7.528 -2.521 1.795 1.00 80.31 99 PRO A N 1
ATOM 831 C CA . PRO A 1 99 ? -7.770 -2.501 0.358 1.00 80.31 99 PRO A CA 1
ATOM 832 C C . PRO A 1 99 ? -9.082 -1.783 0.038 1.00 80.31 99 PRO A C 1
ATOM 834 O O . PRO A 1 99 ? -10.101 -2.008 0.693 1.00 80.31 99 PRO A O 1
ATOM 837 N N . ALA A 1 100 ? -9.088 -0.935 -0.988 1.00 75.00 100 ALA A N 1
ATOM 838 C CA . ALA A 1 100 ? -10.344 -0.402 -1.503 1.00 75.00 100 ALA A CA 1
ATOM 839 C C . ALA A 1 100 ? -11.178 -1.525 -2.124 1.00 75.00 100 ALA A C 1
ATOM 841 O O . ALA A 1 100 ? -10.620 -2.428 -2.735 1.00 75.00 100 ALA A O 1
ATOM 842 N N . ILE A 1 101 ? -12.509 -1.455 -2.031 1.00 65.75 101 ILE A N 1
ATOM 843 C CA . ILE A 1 101 ? -13.413 -2.504 -2.541 1.00 65.75 101 ILE A CA 1
ATOM 844 C C . ILE A 1 101 ? -13.147 -2.811 -4.022 1.00 65.75 101 ILE A C 1
ATOM 846 O O . ILE A 1 101 ? -13.078 -3.974 -4.399 1.00 65.75 101 ILE A O 1
ATOM 850 N N . PHE A 1 102 ? -12.927 -1.795 -4.863 1.00 59.59 102 PHE A N 1
ATOM 851 C CA . PHE A 1 102 ? -12.623 -1.997 -6.285 1.00 59.59 102 PHE A CA 1
ATOM 852 C C . PHE A 1 102 ? -11.280 -2.691 -6.517 1.00 59.59 102 PHE A C 1
ATOM 854 O O . PHE A 1 102 ? -11.202 -3.588 -7.353 1.00 59.59 102 PHE A O 1
ATOM 861 N N . PHE A 1 103 ? -10.247 -2.323 -5.757 1.00 62.62 103 PHE A N 1
ATOM 862 C CA . PHE A 1 103 ? -8.946 -2.984 -5.804 1.00 62.62 103 PHE A CA 1
ATOM 863 C C . PHE A 1 103 ? -9.017 -4.408 -5.251 1.00 62.62 103 PHE A C 1
ATOM 865 O O . PHE A 1 103 ? -8.494 -5.326 -5.867 1.00 62.62 103 PHE A O 1
ATOM 872 N N . SER A 1 104 ? -9.741 -4.612 -4.150 1.00 56.53 104 SER A N 1
ATOM 873 C CA . SER A 1 104 ? -10.026 -5.923 -3.572 1.00 56.53 104 SER A CA 1
ATOM 874 C C . SER A 1 104 ? -10.752 -6.808 -4.580 1.00 56.53 104 SER A C 1
ATOM 876 O O . SER A 1 104 ? -10.317 -7.920 -4.818 1.00 56.53 104 SER A O 1
ATOM 878 N N . ASN A 1 105 ? -11.783 -6.301 -5.261 1.00 54.44 105 ASN A N 1
ATOM 879 C CA . ASN A 1 105 ? -12.520 -7.035 -6.290 1.00 54.44 105 ASN A CA 1
ATOM 880 C C . ASN A 1 105 ? -11.672 -7.300 -7.538 1.00 54.44 105 ASN A C 1
ATOM 882 O O . ASN A 1 105 ? -11.800 -8.362 -8.137 1.00 54.44 105 ASN A O 1
ATOM 886 N N . ALA A 1 106 ? -10.813 -6.360 -7.943 1.00 58.09 106 ALA A N 1
ATOM 887 C CA . ALA A 1 106 ? -9.854 -6.583 -9.021 1.00 58.09 106 ALA A CA 1
ATOM 888 C C . ALA A 1 106 ? -8.876 -7.703 -8.638 1.00 58.09 106 ALA A C 1
ATOM 890 O O . ALA A 1 106 ? -8.803 -8.694 -9.348 1.00 58.09 106 ALA A O 1
ATOM 891 N N . LEU A 1 107 ? -8.238 -7.620 -7.470 1.00 59.31 107 LEU A N 1
ATOM 892 C CA . LEU A 1 107 ? -7.348 -8.657 -6.945 1.00 59.31 107 LEU A CA 1
ATOM 893 C C . LEU A 1 107 ? -8.042 -10.001 -6.720 1.00 59.31 107 LEU A C 1
ATOM 895 O O . LEU A 1 107 ? -7.439 -11.039 -6.955 1.00 59.31 107 LEU A O 1
ATOM 899 N N . HIS A 1 108 ? -9.297 -10.005 -6.278 1.00 50.84 108 HIS A N 1
ATOM 900 C CA . HIS A 1 108 ? -10.056 -11.231 -6.050 1.00 50.84 108 HIS A CA 1
ATOM 901 C C . HIS A 1 108 ? -10.408 -11.899 -7.380 1.00 50.84 108 HIS A C 1
ATOM 903 O O . HIS A 1 108 ? -10.255 -13.106 -7.501 1.00 50.84 108 HIS A O 1
ATOM 909 N N . ARG A 1 109 ? -10.792 -11.119 -8.403 1.00 48.59 109 ARG A N 1
ATOM 910 C CA . ARG A 1 109 ? -10.976 -11.623 -9.775 1.00 48.59 109 ARG A CA 1
ATOM 911 C C . ARG A 1 109 ? -9.674 -12.176 -10.362 1.00 48.59 109 ARG A C 1
ATOM 913 O O . ARG A 1 109 ? -9.719 -13.217 -11.004 1.00 48.59 109 ARG A O 1
ATOM 920 N N . LEU A 1 110 ? -8.539 -11.523 -10.097 1.00 48.06 110 LEU A N 1
ATOM 921 C CA . LEU A 1 110 ? -7.205 -12.016 -10.469 1.00 48.06 110 LEU A CA 1
ATOM 922 C C . LEU A 1 110 ? -6.879 -13.350 -9.770 1.00 48.06 110 LEU A C 1
ATOM 924 O O . LEU A 1 110 ? -6.469 -14.309 -10.415 1.00 48.06 110 LEU A O 1
ATOM 928 N N . ALA A 1 111 ? -7.116 -13.439 -8.460 1.00 47.22 111 ALA A N 1
ATOM 929 C CA . ALA A 1 111 ? -6.850 -14.642 -7.670 1.00 47.22 111 ALA A CA 1
ATOM 930 C C . ALA A 1 111 ? -7.750 -15.829 -8.061 1.00 47.22 111 ALA A C 1
ATOM 932 O O . ALA A 1 111 ? -7.255 -16.941 -8.215 1.00 47.22 111 ALA A O 1
ATOM 933 N N . PHE A 1 112 ? -9.049 -15.599 -8.287 1.00 40.44 112 PHE A N 1
ATOM 934 C CA . PHE A 1 112 ? -9.975 -16.644 -8.736 1.00 40.44 112 PHE A CA 1
ATOM 935 C C . PHE A 1 112 ? -9.631 -17.178 -10.128 1.00 40.44 112 PHE A C 1
ATOM 937 O O . PHE A 1 112 ? -9.690 -18.385 -10.348 1.00 40.44 112 PHE A O 1
ATOM 944 N N . ALA A 1 113 ? -9.252 -16.299 -11.062 1.00 38.94 113 ALA A N 1
ATOM 945 C CA . ALA A 1 113 ? -8.807 -16.723 -12.386 1.00 38.94 113 ALA A CA 1
ATOM 946 C C . ALA A 1 113 ? -7.571 -17.637 -12.297 1.00 38.94 113 ALA A C 1
ATOM 948 O O . ALA A 1 113 ? -7.479 -18.606 -13.041 1.00 38.94 113 ALA A O 1
ATOM 949 N N . TRP A 1 114 ? -6.659 -17.380 -11.354 1.00 35.66 114 TRP A N 1
ATOM 950 C CA . TRP A 1 114 ? -5.492 -18.225 -11.100 1.00 35.66 114 TRP A CA 1
ATOM 951 C C . TRP A 1 114 ? -5.853 -19.588 -10.492 1.00 35.66 114 TRP A C 1
ATOM 953 O O . TRP A 1 114 ? -5.403 -20.618 -10.988 1.00 35.66 114 TRP A O 1
ATOM 963 N N . GLU A 1 115 ? -6.688 -19.629 -9.451 1.00 34.00 115 GLU A N 1
ATOM 964 C CA . GLU A 1 115 ? -7.094 -20.892 -8.812 1.00 34.00 115 GLU A CA 1
ATOM 965 C C . GLU A 1 115 ? -7.856 -21.818 -9.774 1.00 34.00 115 GLU A C 1
ATOM 967 O O . GLU A 1 115 ? -7.622 -23.026 -9.769 1.00 34.00 115 GLU A O 1
ATOM 972 N N . ALA A 1 116 ? -8.682 -21.254 -10.661 1.00 41.28 116 ALA A N 1
ATOM 973 C CA . ALA A 1 116 ? -9.397 -22.002 -11.698 1.00 41.28 116 ALA A CA 1
ATOM 974 C C . ALA A 1 116 ? -8.477 -22.599 -12.782 1.00 41.28 116 ALA A C 1
ATOM 976 O O . ALA A 1 116 ? -8.860 -23.554 -13.453 1.00 41.28 116 ALA A O 1
ATOM 977 N N . ILE A 1 117 ? -7.271 -22.051 -12.960 1.00 42.75 117 ILE A N 1
ATOM 978 C CA . ILE A 1 117 ? -6.262 -22.564 -13.900 1.00 42.75 117 ILE A CA 1
ATOM 979 C C . ILE A 1 117 ? -5.389 -23.645 -13.237 1.00 42.75 117 ILE A C 1
ATOM 981 O O . ILE A 1 117 ? -4.865 -24.515 -13.928 1.00 42.75 117 ILE A O 1
ATOM 985 N N . VAL A 1 118 ? -5.229 -23.618 -11.907 1.00 40.31 118 VAL A N 1
ATOM 986 C CA . VAL A 1 118 ? -4.248 -24.456 -11.193 1.00 40.31 118 VAL A CA 1
ATOM 987 C C . VAL A 1 118 ? -4.794 -25.828 -10.751 1.00 40.31 118 VAL A C 1
ATOM 989 O O . VAL A 1 118 ? -3.985 -26.731 -10.550 1.00 40.31 118 VAL A O 1
ATOM 992 N N . VAL A 1 119 ? -6.113 -26.072 -10.661 1.00 39.09 119 VAL A N 1
ATOM 993 C CA . VAL A 1 119 ? -6.685 -27.424 -10.399 1.00 39.09 119 VAL A CA 1
ATOM 994 C C . VAL A 1 119 ? -8.089 -27.553 -11.042 1.00 39.09 119 VAL A C 1
ATOM 996 O O . VAL A 1 119 ? -8.893 -26.655 -10.797 1.00 39.09 119 VAL A O 1
ATOM 999 N N . PRO A 1 120 ? -8.449 -28.630 -11.801 1.00 43.31 120 PRO A N 1
ATOM 1000 C CA . PRO A 1 120 ? -7.923 -30.001 -11.718 1.00 43.31 120 PRO A CA 1
ATOM 1001 C C . PRO A 1 120 ? -7.500 -30.668 -13.049 1.00 43.31 120 PRO A C 1
ATOM 1003 O O . PRO A 1 120 ? -8.332 -31.015 -13.886 1.00 43.31 120 PRO A O 1
ATOM 1006 N N . GLU A 1 121 ? -6.237 -31.097 -13.124 1.00 47.44 121 GLU A N 1
ATOM 1007 C CA . GLU A 1 121 ? -5.931 -32.465 -13.564 1.00 47.4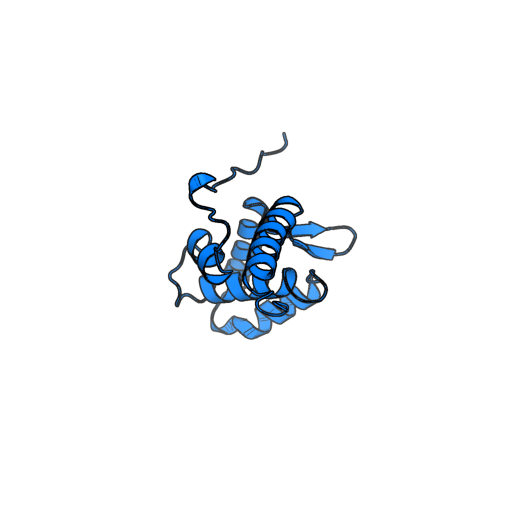4 121 GLU A CA 1
ATOM 1008 C C . GLU A 1 121 ? -5.984 -33.376 -12.333 1.00 47.44 121 GLU A C 1
ATOM 1010 O O . GLU A 1 121 ? -5.020 -33.462 -11.576 1.00 47.44 121 GLU A O 1
ATOM 1015 N N . LYS A 1 122 ? -7.139 -34.004 -12.092 1.00 49.06 122 LYS A N 1
ATOM 1016 C CA . LYS A 1 122 ? -7.297 -35.327 -11.454 1.00 49.06 122 LYS A CA 1
ATOM 1017 C C . LYS A 1 122 ? -8.782 -35.605 -11.252 1.00 49.06 122 LYS A C 1
ATOM 1019 O O . LYS A 1 122 ? -9.350 -35.266 -10.223 1.00 49.06 122 LYS A O 1
ATOM 1024 N N . GLN A 1 123 ? -9.374 -36.212 -12.273 1.00 44.09 123 GLN A N 1
ATOM 1025 C CA . GLN A 1 123 ? -10.286 -37.360 -12.200 1.00 44.09 123 GLN A CA 1
ATOM 1026 C C . GLN A 1 123 ? -10.764 -37.634 -13.631 1.00 44.09 123 GLN A C 1
ATOM 1028 O O . GLN A 1 123 ? -11.838 -37.216 -14.048 1.00 44.09 123 GLN A O 1
ATOM 1033 N N . LYS A 1 124 ? -9.909 -38.296 -14.415 1.00 40.38 124 LYS A N 1
ATOM 1034 C CA . LYS A 1 124 ? -10.375 -39.100 -15.543 1.00 40.38 124 LYS A CA 1
ATOM 1035 C C . LYS A 1 12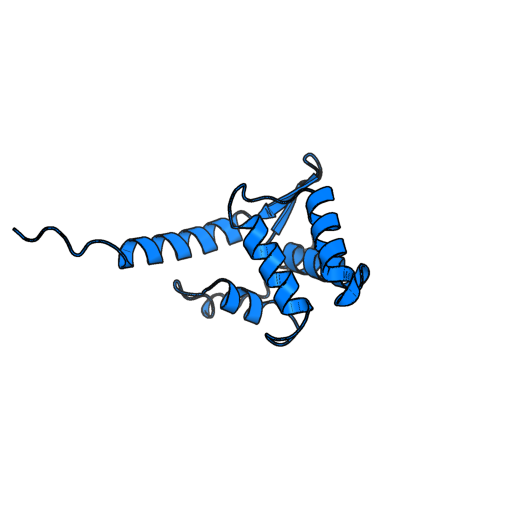4 ? -10.369 -40.540 -15.044 1.00 40.38 124 LYS A C 1
ATOM 1037 O O . LYS A 1 124 ? -9.292 -41.073 -14.780 1.00 40.38 124 LYS A O 1
ATOM 1042 N N . ASN A 1 125 ? -11.567 -41.070 -14.805 1.00 39.16 125 ASN A N 1
ATOM 1043 C CA . ASN A 1 125 ? -11.805 -42.508 -14.892 1.00 39.16 125 ASN A CA 1
ATOM 1044 C C . ASN A 1 125 ? -11.572 -42.956 -16.336 1.00 39.16 125 ASN A C 1
ATOM 1046 O O . ASN A 1 125 ? -11.851 -42.133 -17.242 1.00 39.16 125 ASN A O 1
#

Radius of gyration: 16.41 Å; chains: 1; bounding box: 34×62×36 Å

Foldseek 3Di:
DDDDQPQPDPPVVQDLADDLLNVLCVQFPDDCPALRSVLLSVQLCVLLDDPNKDAPVNLVVSCVVCVVRDPPVVSVVSVVSCVSNQQWDQDPVRRIIGGRPVNNVSVVSSVVVVVVVPDDPDDDD

pLDDT: mean 70.0, std 20.27, range [30.77, 93.44]

Sequence (125 aa):
MQKKAKIVFQYDAIRSDLKLEEIVALISTGDRNSPEYGLTYMILKKITSGKRFMTKRQTYELYMKNREHISKASYYRILKRLIERGMIVYNEQEEKYQPAIFFSNALHRLAFAWEAIVVPEKQKN

Secondary structure (DSSP, 8-state):
----------GGG--TT--HHHHHHHH-SS-TTSHHHHHHHHHHHHHHSTTS-EEHHHHHHHHHTTTTTS-HHHHHHHHHHHHHTTSEEEETTTTEEEE-HHHHHHHHHHHHHHHHHH-------